Protein 3TYS (pdb70)

Foldseek 3Di:
DDDDPDDFFKAQVLVVVLCVVVPDLVVLCVVLVPDPVQSVCNVVRHDDDVVSVVSSCVVSVHDPVSGIDDDGD

Nearest PDB structures (foldseek):
  3tys-assembly1_A  TM=1.014E+00  e=1.019E-12  Enterococcus faecalis
  4pu7-assembly1_B  TM=7.232E-01  e=8.644E-02  Shewanella oneidensis MR-1
  4pu8-assembly1_A  TM=7.155E-01  e=8.089E-02  Shewanella oneidensis MR-1
  4pu8-assembly1_B  TM=5.350E-01  e=5.082E-02  Shewanella oneidensis MR-1
  2cro-assembly1_A  TM=7.625E-01  e=2.856E-01  Phage 434

Structure (mmCIF, N/CA/C/O backbone):
data_3TYS
#
_entry.id   3TYS
#
_cell.length_a   28.499
_cell.length_b   39.307
_cell.length_c   61.935
_cell.angle_alpha   90.00
_cell.angle_beta   90.00
_cell.angle_gamma   90.00
#
_symmetry.space_group_name_H-M   'P 2 21 21'
#
loop_
_entity.id
_entity.type
_entity.pdbx_description
1 polymer 'Predicted transcriptional regulator'
2 water water
#
loop_
_atom_site.group_PDB
_atom_site.id
_atom_site.type_symbol
_atom_site.label_atom_id
_atom_site.label_alt_id
_atom_site.label_comp_id
_atom_site.label_asym_id
_atom_site.label_entity_id
_atom_site.label_seq_id
_atom_site.pdbx_PDB_ins_code
_atom_site.Cartn_x
_atom_site.Cartn_y
_atom_site.Cartn_z
_atom_site.occupancy
_atom_site.B_iso_or_equiv
_atom_site.auth_seq_id
_atom_site.auth_comp_id
_atom_site.auth_asym_id
_atom_site.auth_atom_id
_atom_site.pdbx_PDB_model_num
ATOM 1 N N . ARG A 1 14 ? 2.730 13.978 7.021 1.00 31.87 -7 ARG A N 1
ATOM 2 C CA . ARG A 1 14 ? 3.134 14.509 8.332 1.00 30.60 -7 ARG A CA 1
ATOM 3 C C . ARG A 1 14 ? 2.117 14.087 9.408 1.00 27.30 -7 ARG A C 1
ATOM 4 O O . ARG A 1 14 ? 2.466 13.976 10.579 1.00 26.57 -7 ARG A O 1
ATOM 12 N N . GLU A 1 15 ? 0.845 13.906 9.025 1.00 24.06 -6 GLU A N 1
ATOM 13 C CA . GLU A 1 15 ? -0.222 13.535 9.958 1.00 21.53 -6 GLU A CA 1
ATOM 14 C C . GLU A 1 15 ? -0.257 12.051 10.105 1.00 21.53 -6 GLU A C 1
ATOM 15 O O . GLU A 1 15 ? 0.037 11.325 9.161 1.00 24.18 -6 GLU A O 1
ATOM 21 N N . ASN A 1 16 ? -0.590 11.618 11.294 1.00 18.62 -5 ASN A N 1
ATOM 22 C CA A ASN A 1 16 ? -0.798 10.200 11.539 0.54 18.32 -5 ASN A CA 1
ATOM 23 C CA B ASN 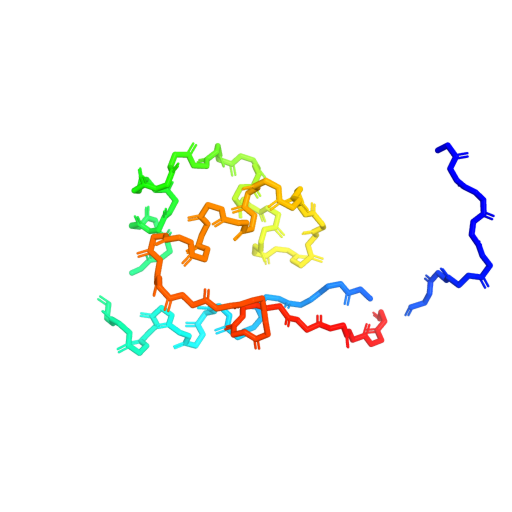A 1 16 ? -0.787 10.207 11.564 0.46 19.67 -5 ASN A CA 1
ATOM 24 C C . ASN A 1 16 ? -2.236 10.057 11.969 1.00 16.09 -5 ASN A C 1
ATOM 25 O O . ASN A 1 16 ? -2.573 10.159 13.174 1.00 18.14 -5 ASN A O 1
ATOM 34 N N . LEU A 1 17 ? -3.134 9.898 10.967 1.00 11.60 -4 LEU A N 1
ATOM 35 C CA . LEU A 1 17 ? -4.558 9.925 11.220 1.00 8.33 -4 LEU A CA 1
ATOM 36 C C . LEU A 1 17 ? -5.078 8.528 11.500 1.00 8.21 -4 LEU A C 1
ATOM 37 O O . LEU A 1 17 ? -4.536 7.535 11.032 1.00 9.87 -4 LEU A O 1
ATOM 53 N N . TYR A 1 18 ? -6.168 8.473 12.247 1.00 6.50 -3 TYR A N 1
ATOM 54 C CA . TYR A 1 18 ? -6.701 7.199 12.673 1.00 7.65 -3 TYR A CA 1
ATOM 55 C C . TYR A 1 18 ? -7.952 6.810 11.871 1.00 7.69 -3 TYR A C 1
ATOM 56 O O . TYR A 1 18 ? -8.608 5.849 12.219 1.00 9.45 -3 TYR A O 1
ATOM 74 N N . PHE A 1 19 ? -8.168 7.510 10.761 1.00 6.80 -2 PHE A N 1
ATOM 75 C CA . PHE A 1 19 ? -9.217 7.162 9.774 1.00 7.29 -2 PHE A CA 1
ATOM 76 C C . PHE A 1 19 ? -8.584 7.325 8.401 1.00 7.73 -2 PHE A C 1
ATOM 77 O O . PHE A 1 19 ? -8.113 8.422 8.066 1.00 10.05 -2 PHE A O 1
ATOM 94 N N . GLN A 1 20 ? -8.567 6.242 7.631 1.00 7.14 -1 GLN A N 1
ATOM 95 C C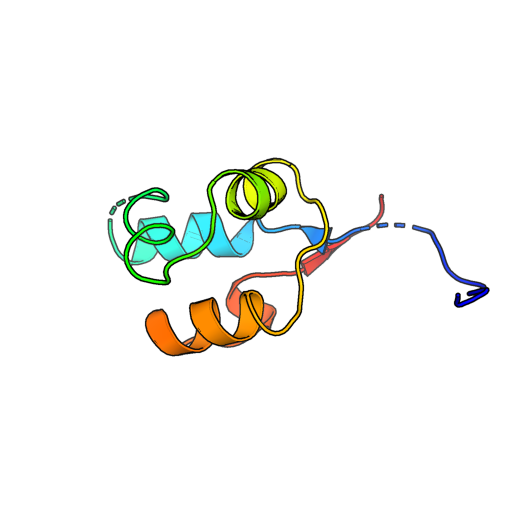A . GLN A 1 20 ? -7.872 6.152 6.337 1.00 9.01 -1 GLN A CA 1
ATOM 96 C C . GLN A 1 20 ? -8.688 5.435 5.291 1.00 8.98 -1 GLN A C 1
ATOM 97 O O . GLN A 1 20 ? -8.152 4.993 4.278 1.00 11.25 -1 GLN A O 1
ATOM 111 N N . GLY A 1 21 ? -9.990 5.288 5.512 1.00 8.08 0 GLY A N 1
ATOM 112 C CA . GLY A 1 21 ? -10.832 4.426 4.701 1.00 8.38 0 GLY A CA 1
ATOM 113 C C . GLY A 1 21 ? -11.698 5.068 3.654 1.00 8.67 0 GLY A C 1
ATOM 114 O O . GLY A 1 21 ? -12.434 4.323 2.971 1.00 11.12 0 GLY A O 1
ATOM 147 N N . ARG A 1 23 ? -12.243 7.984 0.306 1.00 6.98 2 ARG A N 1
ATOM 148 C CA A ARG A 1 23 ? -11.572 8.661 -0.790 0.20 5.74 2 ARG A CA 1
ATOM 149 C CA B ARG A 1 23 ? -11.561 8.552 -0.849 0.80 8.27 2 ARG A CA 1
ATOM 150 C C . ARG A 1 23 ? -12.473 9.684 -1.389 1.00 6.39 2 ARG A C 1
ATOM 151 O O . ARG A 1 23 ? -13.697 9.622 -1.278 0.98 8.07 2 ARG A O 1
ATOM 166 N N . VAL A 1 24 ? -11.854 10.636 -2.040 1.00 6.33 3 VAL A N 1
ATOM 167 C CA . VAL A 1 24 ? -12.599 11.641 -2.775 1.00 6.04 3 VAL A CA 1
ATOM 168 C C . VAL A 1 24 ? -13.239 10.982 -4.024 1.00 5.67 3 VAL A C 1
ATOM 169 O O . VAL A 1 24 ? -12.729 10.040 -4.611 1.00 6.31 3 VAL A O 1
ATOM 182 N N . SER A 1 25 ? -14.340 11.583 -4.470 1.00 5.76 4 SER A N 1
ATOM 183 C CA . SER A 1 25 ? -14.982 11.279 -5.731 1.00 5.75 4 SER A CA 1
ATOM 184 C C . SER A 1 25 ? -15.350 12.596 -6.385 1.00 5.22 4 SER A C 1
ATOM 185 O O . SER A 1 25 ? -16.012 13.437 -5.763 1.00 6.33 4 SER A O 1
ATOM 193 N N . TYR A 1 26 ? -15.047 12.722 -7.672 1.00 5.23 5 TYR A N 1
ATOM 194 C CA . TYR A 1 26 ? -15.384 13.893 -8.452 1.00 5.26 5 TYR A CA 1
ATOM 195 C C . TYR A 1 26 ? -16.586 13.678 -9.384 1.00 5.66 5 TYR A C 1
ATOM 196 O O . TYR A 1 26 ? -16.823 14.470 -10.297 1.00 5.88 5 TYR A O 1
ATOM 214 N N . ASN A 1 27 ? -17.365 12.637 -9.135 1.00 6.34 6 ASN A N 1
ATOM 215 C CA . ASN A 1 27 ? -18.514 12.352 -10.011 1.00 6.77 6 ASN A CA 1
ATOM 216 C C . ASN A 1 27 ? -19.417 13.554 -10.176 1.00 6.29 6 ASN A C 1
ATOM 217 O O . ASN A 1 27 ? -19.934 13.799 -11.278 1.00 6.66 6 ASN A O 1
ATOM 228 N N . LYS A 1 28 ? -19.677 14.303 -9.107 1.00 5.69 7 LYS A N 1
ATOM 229 C CA . LYS A 1 28 ? -20.589 15.427 -9.198 1.00 5.76 7 LYS A CA 1
ATOM 230 C C . LYS A 1 28 ? -20.044 16.505 -10.115 1.00 5.70 7 LYS A C 1
ATOM 231 O O . LYS A 1 28 ? -20.812 17.162 -10.807 1.00 6.01 7 LYS A O 1
ATOM 250 N N . LEU A 1 29 ? -18.732 16.687 -10.149 1.00 5.20 8 LEU A N 1
ATOM 251 C CA . LEU A 1 29 ? -18.132 17.646 -11.086 1.00 5.29 8 LEU A CA 1
ATOM 252 C C . LEU A 1 29 ? -18.468 17.290 -12.537 1.00 5.46 8 LEU A C 1
ATOM 253 O O . LEU A 1 29 ? -18.804 18.161 -13.314 1.00 5.41 8 LEU A O 1
ATOM 269 N N . TRP A 1 30 ? -18.386 16.006 -12.881 1.00 5.72 9 TRP A N 1
ATOM 270 C CA . TRP A 1 30 ? -18.640 15.623 -14.286 1.00 6.05 9 TRP A CA 1
ATOM 271 C C . TRP A 1 30 ? -20.089 15.894 -14.628 1.00 5.98 9 TRP A C 1
ATOM 272 O O . TRP A 1 30 ? -20.403 16.341 -15.745 1.00 6.03 9 TRP A O 1
ATOM 293 N N . LYS A 1 31 ? -21.011 15.616 -13.701 1.00 6.60 10 LYS A N 1
ATOM 294 C CA . LYS A 1 31 ? -22.418 15.911 -13.930 1.00 6.82 10 LYS A CA 1
ATOM 295 C C . LYS A 1 31 ? -22.647 17.401 -14.112 1.00 5.99 10 LYS A C 1
ATOM 296 O O . LYS A 1 31 ? -23.403 17.845 -14.983 1.00 6.79 10 LYS A O 1
ATOM 302 N N . LEU A 1 32 ? -22.002 18.208 -13.285 1.00 6.33 11 LEU A N 1
ATOM 303 C CA . LEU A 1 32 ? -22.144 19.640 -13.381 1.00 5.95 11 LEU A CA 1
ATOM 304 C C . LEU A 1 32 ? -21.622 20.172 -14.720 1.00 5.90 11 LEU A C 1
ATOM 305 O O . LEU A 1 32 ? -22.235 21.034 -15.322 1.00 6.88 11 LEU A O 1
ATOM 321 N N . LEU A 1 33 ? -20.486 19.671 -15.185 1.00 5.91 12 LEU A N 1
ATOM 322 C CA . LEU A 1 33 ? -19.975 20.135 -16.488 1.00 5.67 12 LEU A CA 1
ATOM 323 C C . LEU A 1 33 ? -20.967 19.840 -17.597 1.00 6.14 12 LEU A C 1
ATOM 324 O O . LEU A 1 33 ? -21.201 20.684 -18.440 1.00 7.08 12 LEU A O 1
ATOM 340 N N . ILE A 1 34 ? -21.547 18.659 -17.617 1.00 6.55 13 ILE A N 1
ATOM 341 C CA . ILE A 1 34 ? -22.578 18.402 -18.639 1.00 8.01 13 ILE A CA 1
ATOM 342 C C . ILE A 1 34 ? -23.750 19.316 -18.463 1.00 9.53 13 ILE A C 1
ATOM 343 O O . ILE A 1 34 ? -24.332 19.795 -19.488 1.00 10.49 13 ILE A O 1
ATOM 359 N N . ASP A 1 35 ? -24.183 19.585 -17.260 1.00 9.68 14 ASP A N 1
ATOM 360 C CA . ASP A 1 35 ? -25.268 20.532 -17.009 1.00 11.41 14 ASP A CA 1
ATOM 361 C C . ASP A 1 35 ? -24.973 21.923 -17.557 1.00 11.51 14 ASP A C 1
ATOM 362 O O . ASP A 1 35 ? -25.864 22.679 -17.966 1.00 14.83 14 ASP A O 1
ATOM 371 N N . ARG A 1 36 ? -23.713 22.287 -17.650 1.00 12.23 15 ARG A N 1
ATOM 372 C CA . ARG A 1 36 ? -23.268 23.617 -18.132 1.00 12.87 15 ARG A CA 1
ATOM 373 C C . ARG A 1 36 ? -22.883 23.477 -19.616 1.00 11.83 15 ARG A C 1
ATOM 374 O O . ARG A 1 36 ? -22.444 24.463 -20.224 1.00 12.40 15 ARG A O 1
ATOM 382 N N . ASP A 1 37 ? -23.052 22.354 -20.275 1.00 11.91 16 ASP A N 1
ATOM 383 C CA . ASP A 1 37 ? -22.575 22.098 -21.623 1.00 11.80 16 ASP A CA 1
ATOM 384 C C . ASP A 1 37 ? -21.092 22.384 -21.799 1.00 10.93 16 ASP A C 1
ATOM 385 O O . ASP A 1 37 ? -20.725 23.009 -22.820 1.00 12.46 16 ASP A O 1
ATOM 407 N N . LYS A 1 39 ? -16.891 20.905 -21.489 1.00 10.09 18 LYS A N 1
ATOM 408 C CA . LYS A 1 39 ? -15.981 19.766 -21.506 1.00 8.44 18 LYS A CA 1
ATOM 409 C C . LYS A 1 39 ? -14.897 19.948 -20.499 1.00 7.29 18 LYS A C 1
ATOM 410 O O . LYS A 1 39 ? -14.570 21.086 -20.071 1.00 8.68 18 LYS A O 1
ATOM 416 N N . LYS A 1 40 ? -14.289 18.873 -20.100 1.00 7.39 19 LYS A N 1
ATOM 417 C CA . LYS A 1 40 ? -13.327 18.971 -19.025 1.00 8.29 19 LYS A CA 1
ATOM 418 C C . LYS A 1 40 ? -12.130 19.832 -19.425 1.00 7.91 19 LYS A C 1
ATOM 419 O O . LYS A 1 40 ? -11.573 20.537 -18.534 1.00 7.79 19 LYS A O 1
ATOM 438 N N . GLY A 1 41 ? -11.676 19.798 -20.650 1.00 8.21 20 GLY A N 1
ATOM 439 C CA . GLY A 1 41 ? -10.568 20.645 -21.031 1.00 9.05 20 GLY A CA 1
ATOM 440 C C . GLY A 1 41 ? -10.880 22.102 -20.912 1.00 8.03 20 GLY A C 1
ATOM 441 O O . GLY A 1 41 ? -9.957 22.908 -20.634 1.00 8.12 20 GLY A O 1
ATOM 445 N N . GLU A 1 42 ? -12.119 22.487 -21.147 1.00 7.81 21 GLU A N 1
ATOM 446 C CA A GLU A 1 42 ? -12.575 23.888 -20.940 0.58 8.30 21 GLU A CA 1
ATOM 447 C CA B GLU A 1 42 ? -12.492 23.855 -20.994 0.42 7.99 21 GLU A CA 1
ATOM 448 C C . GLU A 1 42 ? -12.393 24.320 -19.507 1.00 6.40 21 GLU A C 1
ATOM 449 O O . GLU A 1 42 ? -11.992 25.442 -19.230 1.00 7.07 21 GLU A O 1
ATOM 460 N N . LEU A 1 43 ? -12.759 23.428 -18.595 1.00 6.46 22 LEU A N 1
ATOM 461 C CA . LEU A 1 43 ? -12.599 23.718 -17.198 1.00 5.74 22 LEU A CA 1
ATOM 462 C C . LEU A 1 43 ? -11.112 23.866 -16.868 1.00 5.04 22 LEU A C 1
ATOM 463 O O . LEU A 1 43 ? -10.697 24.819 -16.217 1.00 6.17 22 LEU A O 1
ATOM 479 N N . ARG A 1 44 ? -10.298 22.893 -17.305 1.00 5.39 23 ARG A N 1
ATOM 480 C CA A ARG A 1 44 ? -8.844 22.884 -17.036 0.51 4.51 23 ARG A CA 1
ATOM 481 C CA B ARG A 1 44 ? -8.884 22.934 -16.953 0.49 6.18 23 ARG A CA 1
ATOM 482 C C . ARG A 1 44 ? -8.240 24.217 -17.476 1.00 5.95 23 ARG A C 1
ATOM 483 O O . ARG A 1 44 ? -7.477 24.849 -16.723 1.00 6.63 23 ARG A O 1
ATOM 498 N N . GLU A 1 45 ? -8.517 24.607 -18.707 1.00 5.44 24 GLU A N 1
ATOM 499 C CA . GLU A 1 45 ? -7.859 25.748 -19.295 1.00 6.21 24 GLU A CA 1
ATOM 500 C C . GLU A 1 45 ? -8.406 27.052 -18.735 1.00 5.95 24 GLU A C 1
ATOM 501 O O . GLU A 1 45 ? -7.600 27.982 -18.594 1.00 8.81 24 GLU A O 1
ATOM 513 N N . ALA A 1 46 ? -9.685 27.139 -18.466 1.00 5.57 25 ALA A N 1
ATOM 514 C CA . ALA A 1 46 ? -10.156 28.387 -17.873 1.00 6.19 25 ALA A CA 1
ATOM 515 C C . ALA A 1 46 ? -9.481 28.663 -16.518 1.00 6.02 25 ALA A C 1
ATOM 516 O O . ALA A 1 46 ? -9.070 29.774 -16.199 1.00 8.38 25 ALA A O 1
ATOM 518 N N . VAL A 1 47 ? -9.435 27.620 -15.693 1.00 5.84 26 VAL A N 1
ATOM 519 C CA . VAL A 1 47 ? -8.964 27.759 -14.330 1.00 5.58 26 VAL A CA 1
ATOM 520 C C . VAL A 1 47 ? -7.469 27.785 -14.242 1.00 6.43 26 VAL A C 1
ATOM 521 O O . VAL A 1 47 ? -6.887 28.322 -13.270 1.00 8.45 26 VAL A O 1
ATOM 534 N N . GLY A 1 48 ? -6.777 27.233 -15.237 1.00 6.92 27 GLY A N 1
ATOM 535 C CA . GLY A 1 48 ? -5.332 27.183 -15.237 1.00 9.01 27 GLY A CA 1
ATOM 536 C C . GLY A 1 48 ? -4.744 25.992 -14.539 1.00 10.21 27 GLY A C 1
ATOM 537 O O . GLY A 1 48 ? -3.545 26.040 -14.154 1.00 13.24 27 GLY A O 1
ATOM 541 N N . VAL A 1 49 ? -5.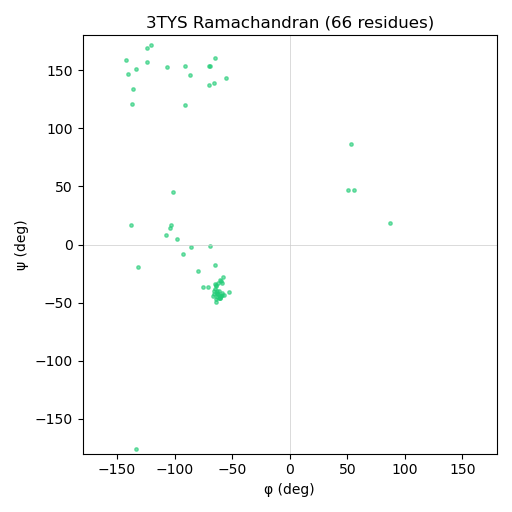492 24.947 -14.329 1.00 7.67 28 VAL A N 1
ATOM 542 C CA . VAL A 1 49 ? -4.980 23.778 -13.633 1.00 7.83 28 VAL A CA 1
ATOM 543 C C . VAL A 1 49 ? -3.969 23.078 -14.540 1.00 7.69 28 VAL A C 1
ATOM 544 O O . VAL A 1 49 ? -4.161 22.932 -15.712 1.00 8.40 28 VAL A O 1
ATOM 557 N N . SER A 1 50 ? -2.844 22.646 -13.956 1.00 8.97 29 SER A N 1
ATOM 558 C CA . SER A 1 50 ? -1.847 21.937 -14.715 1.00 9.08 29 SER A CA 1
ATOM 559 C C . SER A 1 50 ? -2.386 20.594 -15.222 1.00 8.51 29 SER A C 1
ATOM 560 O O . SER A 1 50 ? -3.354 20.028 -14.683 1.00 8.39 29 SER A O 1
ATOM 568 N N . LYS A 1 51 ? -1.721 20.058 -16.232 1.00 8.54 30 LYS A N 1
ATOM 569 C CA . LYS A 1 51 ? -2.146 18.785 -16.795 1.00 8.70 30 LYS A CA 1
ATOM 570 C C . LYS A 1 51 ? -2.114 17.669 -15.759 1.00 8.78 30 LYS A C 1
ATOM 571 O O . LYS A 1 51 ? -3.103 16.912 -15.622 1.00 9.11 30 LYS A O 1
ATOM 577 N N . SER A 1 52 ? -1.049 17.554 -14.990 1.00 9.18 31 SER A N 1
ATOM 578 C CA . SER A 1 52 ? -0.962 16.442 -14.065 1.00 9.36 31 SER A CA 1
ATOM 579 C C . SER A 1 52 ? -1.947 16.598 -12.899 1.00 8.93 31 SER A C 1
ATOM 580 O O . SER A 1 52 ? -2.519 15.574 -12.414 1.00 9.53 31 SER A O 1
ATOM 588 N N . THR A 1 53 ? -2.174 17.810 -12.414 1.00 8.50 32 THR A N 1
ATOM 589 C CA . THR A 1 53 ? -3.152 17.979 -11.371 1.00 8.36 32 THR A CA 1
ATOM 590 C C . THR A 1 53 ? -4.516 17.674 -11.848 1.00 7.48 32 THR A C 1
ATOM 591 O O . THR A 1 53 ? -5.333 17.016 -11.181 1.00 8.33 32 THR A O 1
ATOM 602 N N . PHE A 1 54 ? -4.839 18.144 -13.045 1.00 7.86 33 PHE A N 1
ATOM 603 C CA . PHE A 1 54 ? -6.145 17.895 -13.582 1.00 7.71 33 PHE A CA 1
ATOM 604 C C . PHE A 1 54 ? -6.377 16.443 -13.812 1.00 8.63 33 PHE A C 1
ATOM 605 O O . PHE A 1 54 ? -7.531 15.964 -13.589 1.00 9.41 33 PHE A O 1
ATOM 622 N N . ALA A 1 55 ? -5.363 15.709 -14.203 1.00 8.06 34 ALA A N 1
ATOM 623 C CA . ALA A 1 55 ? -5.470 14.305 -14.403 1.00 9.13 34 ALA A CA 1
ATOM 624 C C . ALA A 1 55 ? -5.871 13.582 -13.108 1.00 9.25 34 ALA A C 1
ATOM 625 O O . ALA A 1 55 ? -6.491 12.503 -13.167 1.00 10.19 34 ALA A O 1
ATOM 632 N N . LYS A 1 56 ? -5.480 14.115 -11.929 1.00 8.47 35 LYS A N 1
ATOM 633 C CA . LYS A 1 56 ? -5.904 13.521 -10.668 1.00 7.52 35 LYS A CA 1
ATOM 634 C C . LYS A 1 56 ? -7.404 13.494 -10.542 1.00 7.28 35 LYS A C 1
ATOM 635 O O . LYS A 1 56 ? -7.954 12.594 -9.905 1.00 7.65 35 LYS A O 1
ATOM 654 N N . LEU A 1 57 ? -8.105 14.473 -11.085 1.00 7.95 36 LEU A N 1
ATOM 655 C CA . LEU A 1 57 ? -9.538 14.482 -11.007 1.00 8.11 36 LEU A CA 1
ATOM 656 C C . LEU A 1 57 ? -10.142 13.276 -11.656 1.00 8.27 36 LEU A C 1
ATOM 657 O O . LEU A 1 57 ? -11.064 12.625 -11.164 1.00 8.69 36 LEU A O 1
ATOM 673 N N . GLY A 1 58 ? -9.616 12.909 -12.879 1.00 9.78 37 GLY A N 1
ATOM 674 C CA . GLY A 1 58 ? -10.087 11.745 -13.599 1.00 9.77 37 GLY A CA 1
ATOM 675 C C . GLY A 1 58 ? -9.818 10.471 -12.923 1.00 10.50 37 GLY A C 1
ATOM 676 O O . GLY A 1 58 ? -10.377 9.458 -13.242 1.00 14.42 37 GLY A O 1
ATOM 680 N N . LYS A 1 59 ? -8.881 10.475 -11.936 1.00 8.95 38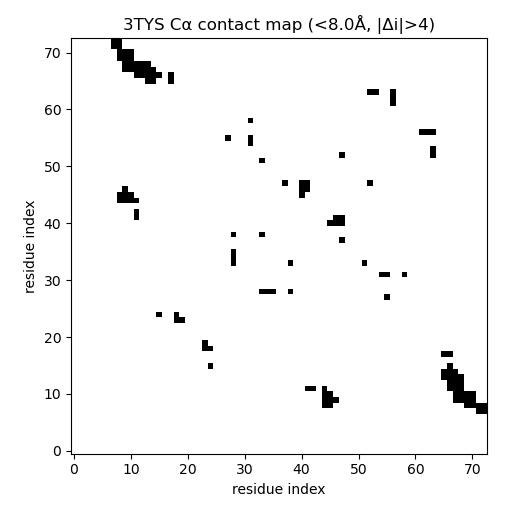 LYS A N 1
ATOM 681 C CA . LYS A 1 59 ? -8.503 9.302 -11.207 1.00 9.31 38 LYS A CA 1
ATOM 682 C C . LYS A 1 59 ? -9.038 9.292 -9.764 1.00 7.46 38 LYS A C 1
ATOM 683 O O . LYS A 1 59 ? -8.711 8.396 -8.977 1.00 8.35 38 LYS A O 1
ATOM 689 N N . ASN A 1 60 ? -9.884 10.233 -9.420 1.00 7.14 39 ASN A N 1
ATOM 690 C CA . ASN A 1 60 ? -10.354 10.365 -8.016 1.00 6.43 39 ASN A CA 1
ATOM 691 C C . ASN A 1 60 ? -9.192 10.377 -7.040 1.00 6.46 39 ASN A C 1
ATOM 692 O O . ASN A 1 60 ? -9.237 9.723 -5.982 1.00 8.35 39 ASN A O 1
ATOM 703 N N . GLU A 1 61 ? -8.178 11.177 -7.361 1.00 6.85 40 GLU A N 1
ATOM 704 C CA . GLU A 1 61 ? -7.043 11.418 -6.473 1.00 7.20 40 GLU A CA 1
ATOM 705 C C . GLU A 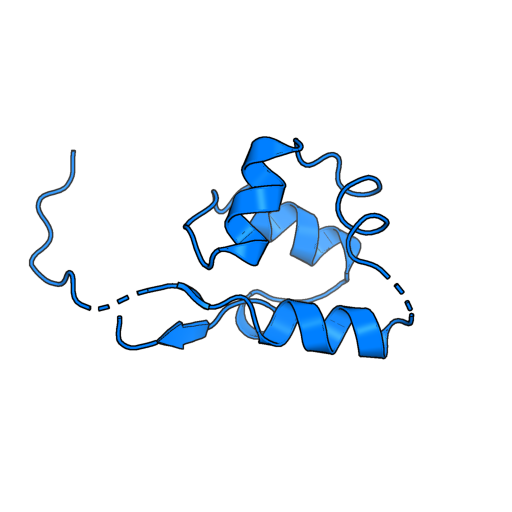1 61 ? -7.162 12.805 -5.906 1.00 6.10 40 GLU A C 1
ATOM 706 O O . GLU A 1 61 ? -7.754 13.705 -6.478 1.00 7.06 40 GLU A O 1
ATOM 718 N N . ASN A 1 62 ? -6.593 12.988 -4.722 1.00 6.79 41 ASN A N 1
ATOM 719 C CA . ASN A 1 62 ? -6.704 14.259 -4.032 1.00 6.58 41 ASN A CA 1
ATOM 720 C C . ASN A 1 62 ? -5.996 15.387 -4.755 1.00 7.14 41 ASN A C 1
ATOM 721 O O . ASN A 1 62 ? -4.884 15.224 -5.254 1.00 8.82 41 ASN A O 1
ATOM 732 N N . VAL A 1 63 ? -6.626 16.553 -4.780 1.00 7.43 42 VAL A N 1
ATOM 733 C CA . VAL A 1 63 ? -5.982 17.801 -5.185 1.00 7.39 42 VAL A CA 1
ATOM 734 C C . VAL A 1 63 ? -6.142 18.794 -4.053 1.00 7.15 42 VAL A C 1
ATOM 735 O O . VAL A 1 63 ? -6.873 18.567 -3.073 1.00 8.73 42 VAL A O 1
ATOM 748 N N . SER A 1 64 ? -5.451 19.928 -4.105 1.00 7.69 43 SER A N 1
ATOM 749 C CA . SER A 1 64 ? -5.489 20.914 -3.054 1.00 7.59 43 SER A CA 1
ATOM 750 C C . SER A 1 64 ? -6.828 21.609 -2.964 1.00 6.32 43 SER A C 1
ATOM 751 O O . SER A 1 64 ? -7.534 21.765 -3.978 1.00 6.65 43 SER A O 1
ATOM 759 N N . LEU A 1 65 ? -7.174 22.108 -1.775 1.00 6.40 44 LEU A N 1
ATOM 760 C CA . LEU A 1 65 ? -8.303 22.943 -1.653 1.00 6.16 44 LEU A CA 1
ATOM 761 C C . LEU A 1 65 ? -8.165 24.181 -2.504 1.00 5.16 44 LEU A C 1
ATOM 762 O O . LEU A 1 65 ? -9.196 24.694 -2.958 1.00 6.75 44 LEU A O 1
ATOM 778 N N . THR A 1 66 ? -6.961 24.693 -2.730 1.00 6.35 45 THR A N 1
ATOM 779 C CA A THR A 1 66 ? -6.788 25.854 -3.592 0.55 5.66 45 THR A CA 1
ATOM 780 C CA B THR A 1 66 ? -6.871 25.877 -3.604 0.45 8.30 45 THR A CA 1
ATOM 781 C C . THR A 1 66 ? -7.382 25.577 -4.997 1.00 5.52 45 THR A C 1
ATOM 782 O O . THR A 1 66 ? -8.065 26.408 -5.597 1.00 5.88 45 THR A O 1
ATOM 789 N N . VAL A 1 67 ? -7.075 24.403 -5.549 1.00 5.52 46 VAL A N 1
ATOM 790 C CA . VAL A 1 67 ? -7.617 24.004 -6.839 1.00 5.52 46 VAL A CA 1
ATOM 791 C C . VAL A 1 67 ? -9.115 23.909 -6.799 1.00 4.36 46 VAL A C 1
ATOM 792 O O . VAL A 1 67 ? -9.813 24.408 -7.693 1.00 4.90 46 VAL A O 1
ATOM 805 N N . LEU A 1 68 ? -9.647 23.268 -5.763 1.00 4.51 47 LEU A N 1
ATOM 806 C CA . LEU A 1 68 ? -11.077 23.114 -5.671 1.00 4.70 47 LEU A CA 1
ATOM 807 C C . LEU A 1 68 ? -11.815 24.440 -5.497 1.00 4.15 47 LEU A C 1
ATOM 808 O O . LEU A 1 68 ? -12.877 24.639 -6.068 1.00 5.20 47 LEU A O 1
ATOM 824 N N . LEU A 1 69 ? -11.233 25.345 -4.716 1.00 4.69 48 LEU A N 1
ATOM 825 C CA . LEU A 1 69 ? -11.790 26.671 -4.552 1.00 5.17 48 LEU A CA 1
ATOM 826 C C . LEU A 1 69 ? -11.833 27.431 -5.866 1.00 5.07 48 LEU A C 1
ATOM 827 O O . LEU A 1 69 ? -12.793 28.164 -6.159 1.00 5.71 48 LEU A O 1
ATOM 843 N N . ALA A 1 70 ? -10.780 27.291 -6.661 1.00 4.68 49 ALA A N 1
ATOM 844 C CA . ALA A 1 70 ? -10.716 27.955 -7.968 1.00 5.55 49 ALA A CA 1
ATOM 845 C C . ALA A 1 70 ? -11.830 27.415 -8.884 1.00 4.58 49 ALA A C 1
ATOM 846 O O . ALA A 1 70 ? -12.476 28.182 -9.603 1.00 5.64 49 ALA A O 1
ATOM 853 N N . ILE A 1 71 ? -12.061 26.103 -8.861 1.00 5.15 50 ILE A N 1
ATOM 854 C CA . ILE A 1 71 ? -13.144 25.508 -9.633 1.00 5.17 50 ILE A CA 1
ATOM 855 C C . ILE A 1 71 ? -14.492 26.042 -9.131 1.00 5.61 50 ILE A C 1
ATOM 856 O O . ILE A 1 71 ? -15.353 26.409 -9.954 1.00 6.29 50 ILE A O 1
ATOM 872 N N . CYS A 1 72 ? -14.717 26.102 -7.806 1.00 5.42 51 CYS A N 1
ATOM 873 C CA . CYS A 1 72 ? -15.940 26.636 -7.259 1.00 5.13 51 CYS A CA 1
ATOM 874 C C . CYS A 1 72 ? -16.144 28.096 -7.714 1.00 5.32 51 CYS A C 1
ATOM 875 O O . CYS A 1 72 ? -17.285 28.489 -8.011 1.00 6.44 51 CYS A O 1
ATOM 883 N N . GLU A 1 73 ? -15.089 28.888 -7.715 1.00 5.20 52 GLU A N 1
ATOM 884 C CA . GLU A 1 73 ? -15.190 30.297 -8.080 1.00 5.72 52 GLU A CA 1
ATOM 885 C C . GLU A 1 73 ? -15.619 30.408 -9.547 1.00 6.13 52 GLU A C 1
ATOM 886 O O . GLU A 1 73 ? -16.497 31.199 -9.903 1.00 7.19 52 GLU A O 1
ATOM 898 N N . TYR A 1 74 ? -14.975 29.640 -10.427 1.00 5.36 53 TYR A N 1
ATOM 899 C CA . TYR A 1 74 ? -15.277 29.715 -11.850 1.00 5.85 53 TYR A CA 1
ATOM 900 C C . TYR A 1 74 ? -16.657 29.217 -12.134 1.00 6.46 53 TYR A C 1
ATOM 901 O O . TYR A 1 74 ? -17.403 29.886 -12.906 1.00 7.92 53 TYR A O 1
ATOM 919 N N . LEU A 1 75 ? -17.089 28.096 -11.551 1.00 6.76 54 LEU A N 1
ATOM 920 C CA . LEU A 1 75 ? -18.395 27.493 -11.804 1.00 6.87 54 LEU A CA 1
ATOM 921 C C . LEU A 1 75 ? -19.479 28.089 -10.935 1.00 8.26 54 LEU A C 1
ATOM 922 O O . LEU A 1 75 ? -20.675 27.704 -11.136 1.00 11.09 54 LEU A O 1
ATOM 938 N N . ASN A 1 76 ? -19.196 28.996 -10.052 1.00 8.16 55 ASN A N 1
ATOM 939 C CA . ASN A 1 76 ? -20.221 29.512 -9.145 1.00 9.04 55 ASN A CA 1
ATOM 940 C C . ASN A 1 76 ? -20.904 28.433 -8.349 1.00 9.39 55 ASN A C 1
ATOM 941 O O . ASN A 1 76 ? -22.140 28.415 -8.262 1.00 12.90 55 ASN A O 1
ATOM 952 N N . CYS A 1 77 ? -20.141 27.519 -7.753 1.00 7.22 56 CYS A N 1
ATOM 953 C CA . CYS A 1 77 ? -20.696 26.403 -7.012 1.00 7.34 56 CYS A CA 1
ATOM 954 C C . CYS A 1 77 ? -19.971 26.275 -5.687 1.00 6.56 56 CYS A C 1
ATOM 955 O O . CYS A 1 77 ? -19.116 27.093 -5.326 1.00 7.29 56 CYS A O 1
ATOM 963 N N . ASP A 1 78 ? -20.349 25.236 -4.961 1.00 6.56 57 ASP A N 1
ATOM 964 C CA . ASP A 1 78 ? -19.780 24.927 -3.657 1.00 6.36 57 ASP A CA 1
ATOM 965 C C . ASP A 1 78 ? -19.162 23.566 -3.665 1.00 6.26 57 ASP A C 1
ATOM 966 O O . ASP A 1 78 ? -19.318 22.781 -4.609 1.00 6.57 57 ASP A O 1
ATOM 975 N N . PHE A 1 79 ? -18.447 23.215 -2.582 1.00 6.25 58 PHE A N 1
ATOM 976 C CA . PHE A 1 79 ? -17.754 21.955 -2.547 1.00 6.60 58 PHE A CA 1
ATOM 977 C C . PHE A 1 79 ? -18.642 20.768 -2.765 1.00 6.80 58 PHE A C 1
ATOM 978 O O . PHE A 1 79 ? -18.257 19.814 -3.494 1.00 7.08 58 PHE A O 1
ATOM 995 N N . GLY A 1 80 ? -19.798 20.747 -2.136 1.00 7.64 59 GLY A N 1
ATOM 996 C CA . GLY A 1 80 ? -20.704 19.623 -2.291 1.00 10.88 59 GLY A CA 1
ATOM 997 C C . GLY A 1 80 ? -21.362 19.474 -3.636 1.00 8.83 59 GLY A C 1
ATOM 998 O O . GLY A 1 80 ? -22.062 18.496 -3.869 1.00 11.12 59 GLY A O 1
ATOM 1002 N N . ASP A 1 81 ? -21.078 20.397 -4.557 1.00 8.30 60 ASP A N 1
ATOM 1003 C CA . ASP A 1 81 ? -21.498 20.265 -5.928 1.00 8.63 60 ASP A CA 1
ATOM 1004 C C . ASP A 1 81 ? -20.453 19.597 -6.798 1.00 7.63 60 ASP A C 1
ATOM 1005 O O . ASP A 1 81 ? -20.733 19.284 -7.948 1.00 8.07 60 ASP A O 1
ATOM 1014 N N . ILE A 1 82 ? -19.255 19.371 -6.265 1.00 6.78 61 ILE A N 1
ATOM 1015 C CA . ILE A 1 82 ? -18.154 18.802 -7.071 1.00 6.49 61 ILE A CA 1
ATOM 1016 C C . ILE A 1 82 ? -17.427 17.655 -6.424 1.00 6.01 61 ILE A C 1
ATOM 1017 O O . ILE A 1 82 ? -16.791 16.910 -7.175 1.00 7.05 61 ILE A O 1
ATOM 1033 N N . ILE A 1 83 ? -17.499 17.464 -5.096 1.00 5.73 62 ILE A N 1
ATOM 1034 C CA . ILE A 1 83 ? -16.799 16.386 -4.435 1.00 5.77 62 ILE A CA 1
ATOM 1035 C C . ILE A 1 83 ? -17.697 15.662 -3.476 1.00 5.75 62 ILE A C 1
ATOM 1036 O O . ILE A 1 83 ? -18.619 16.262 -2.897 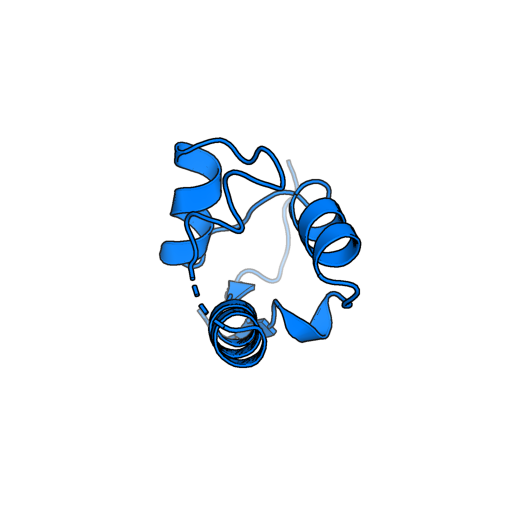1.00 7.48 62 ILE A O 1
ATOM 1052 N N . GLU A 1 84 ? -17.421 14.388 -3.265 1.00 5.38 63 GLU A N 1
ATOM 1053 C CA . GLU A 1 84 ? -18.101 13.553 -2.294 1.00 6.05 63 GLU A CA 1
ATOM 1054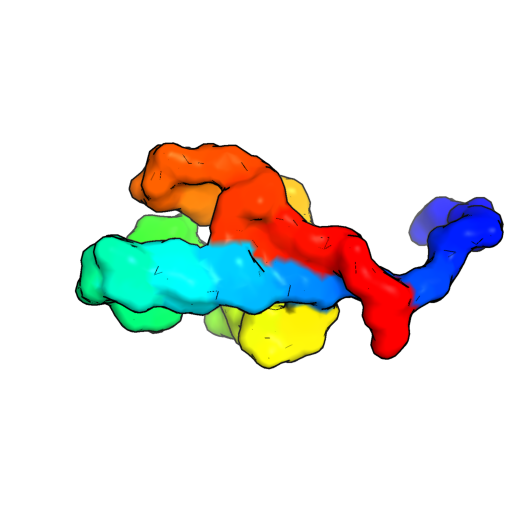 C C . GLU A 1 84 ? -17.073 12.672 -1.648 1.00 6.86 63 GLU A C 1
ATOM 1055 O O . GLU A 1 84 ? -16.081 12.246 -2.287 1.00 7.99 63 GLU A O 1
ATOM 1061 N N . ALA A 1 85 ? -17.261 12.343 -0.370 1.00 6.18 64 ALA A N 1
ATOM 1062 C CA . ALA A 1 85 ? -16.459 11.374 0.360 1.00 6.01 64 ALA A CA 1
ATOM 1063 C C . ALA A 1 85 ? -17.107 10.019 0.229 1.00 7.52 64 ALA A C 1
ATOM 1064 O O . ALA A 1 85 ? -18.267 9.840 0.657 1.00 9.14 64 ALA A O 1
ATOM 1071 N N . LEU A 1 86 ? -16.419 9.040 -0.328 1.00 7.22 65 LEU A N 1
ATOM 1072 C CA . LEU A 1 86 ? -16.918 7.669 -0.496 1.00 7.43 65 LEU A CA 1
ATOM 1073 C C . LEU A 1 86 ? -15.999 6.685 0.136 1.00 8.16 65 LEU A C 1
ATOM 1074 O O . LEU A 1 86 ? -14.814 6.924 0.293 1.00 8.68 65 LEU A O 1
ATOM 1090 N N . PRO A 1 87 ? -16.531 5.516 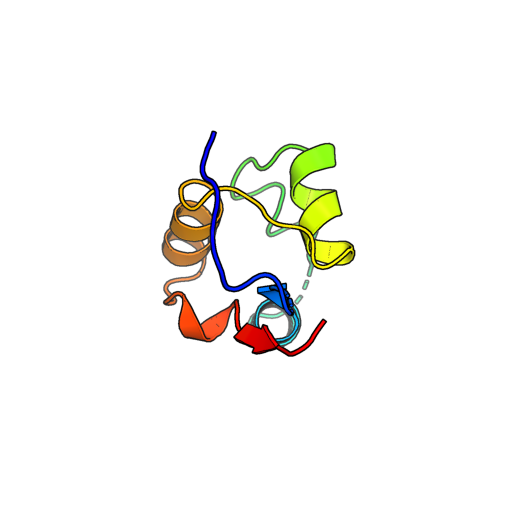0.463 1.00 10.13 66 PRO A N 1
ATOM 1091 C CA . PRO A 1 87 ? -15.648 4.456 0.872 1.00 11.32 66 PRO A CA 1
ATOM 1092 C C . PRO A 1 87 ? -14.592 4.194 -0.199 1.00 10.05 66 PRO A C 1
ATOM 1093 O O . PRO A 1 87 ? -14.881 4.223 -1.425 1.00 11.81 66 PRO A O 1
ATOM 1104 N N . GLU A 1 88 ? -13.375 3.876 0.175 1.00 11.79 67 GLU A N 1
ATOM 1105 C CA . GLU A 1 88 ? -12.335 3.577 -0.807 1.00 13.09 67 GLU A CA 1
ATOM 1106 C C . GLU A 1 88 ? -12.760 2.317 -1.556 1.00 22.10 67 GLU A C 1
ATOM 1107 O O . GLU A 1 88 ? -12.266 2.078 -2.664 1.00 23.55 67 GLU A O 1
#

Radius of gyration: 12.73 Å; Cα contacts (8 Å, |Δi|>4): 66; chains: 1; bounding box: 28×27×34 Å

Solvent-accessible surface area: 5591 Å² total

InterPro domains:
  IPR001387 Cro/C1-type, helix-turn-helix domain [PF13443] (7-66)
  IPR001387 Cro/C1-type, helix-turn-helix domain [PS50943] (24-61)
  IPR010982 Lambda repressor-like, DNA-binding domain superfamily [G3DSA:1.10.260.40] (6-75)
  IPR010982 Lambda repressor-like, DNA-binding domain superfamily [SSF47413] (5-65)

Sequence (73 aa):
RENNLYFQGRRVSYNKLWKLLIDRDKKGEELRREAVGVSKSTFAKLGKNENVSLTTVLLAICEYLNCDFGDIIEALPE

Organism: Enterococcus faecalis (NCBI:txid1351)

B-factor: mean 12.15, std 7.49, range [4.15, 42.69]

Secondary structure (DSSP, 8-state):
----S----EE-HHHHHHHHHT--HHHHHHHHT--HHHHHHHHTT----HHHHHHHHHHHT--GGGT-EE---